Protein AF-A0A938G2B7-F1 (afdb_monomer_lite)

pLDDT: mean 77.48, std 13.56, range [44.44, 96.12]

Structure (mmCIF, N/CA/C/O backbone):
data_AF-A0A938G2B7-F1
#
_entry.id   AF-A0A938G2B7-F1
#
loop_
_atom_site.group_PDB
_atom_site.id
_atom_site.type_symbol
_atom_site.label_atom_id
_atom_site.label_alt_id
_atom_site.label_comp_id
_atom_site.label_asym_id
_atom_site.label_entity_id
_atom_site.label_seq_id
_atom_site.pdbx_PDB_ins_code
_atom_site.Cartn_x
_atom_site.Cartn_y
_atom_site.Cartn_z
_atom_site.occupancy
_atom_site.B_iso_or_equiv
_atom_site.auth_seq_id
_atom_site.auth_comp_id
_atom_site.auth_asym_id
_atom_site.auth_atom_id
_atom_site.pdbx_PDB_model_num
ATOM 1 N N . MET A 1 1 ? -7.622 8.194 -13.496 1.00 64.88 1 MET A N 1
ATOM 2 C CA . MET A 1 1 ? -6.976 7.423 -12.406 1.00 64.88 1 MET A CA 1
ATOM 3 C C . MET A 1 1 ? -6.137 6.255 -12.920 1.00 64.88 1 MET A C 1
ATOM 5 O O . MET A 1 1 ? -4.943 6.243 -12.658 1.00 64.88 1 MET A O 1
ATOM 9 N N . ALA A 1 2 ? -6.697 5.270 -13.640 1.00 73.94 2 ALA A N 1
ATOM 10 C CA . ALA A 1 2 ? -5.911 4.121 -14.125 1.00 73.94 2 ALA A CA 1
ATOM 11 C C . ALA A 1 2 ? -4.771 4.525 -15.089 1.00 73.94 2 ALA A C 1
ATOM 13 O O . ALA A 1 2 ? -3.650 4.037 -14.961 1.00 73.94 2 ALA A O 1
ATOM 14 N N . SER A 1 3 ? -5.035 5.477 -15.990 1.00 84.00 3 SER A N 1
ATOM 15 C CA . SER A 1 3 ? -4.043 6.091 -16.889 1.00 84.00 3 SER A CA 1
ATOM 16 C C . SER A 1 3 ? -2.934 6.848 -16.149 1.00 84.00 3 SER A C 1
ATOM 18 O O . SER A 1 3 ? -1.776 6.821 -16.564 1.00 84.00 3 SER A O 1
ATOM 20 N N . ASP A 1 4 ? -3.273 7.494 -15.033 1.00 85.06 4 ASP A N 1
ATOM 21 C CA . ASP A 1 4 ? -2.338 8.295 -14.237 1.00 85.06 4 ASP A CA 1
ATOM 22 C C . ASP A 1 4 ? -1.399 7.395 -13.434 1.00 85.06 4 ASP A C 1
ATOM 24 O O . ASP A 1 4 ? -0.189 7.606 -13.415 1.00 85.06 4 ASP A O 1
ATOM 28 N N . VAL A 1 5 ? -1.940 6.325 -12.841 1.00 83.00 5 VAL A N 1
ATOM 29 C CA . VAL A 1 5 ? -1.137 5.295 -12.168 1.00 83.00 5 VAL A CA 1
ATOM 30 C C . VAL A 1 5 ? -0.213 4.597 -13.165 1.00 83.00 5 VAL A C 1
ATOM 32 O O . VAL A 1 5 ? 0.956 4.384 -12.854 1.00 83.00 5 VAL A O 1
ATOM 35 N N . ALA A 1 6 ? -0.697 4.279 -14.371 1.00 82.12 6 ALA A N 1
ATOM 36 C CA . ALA A 1 6 ? 0.134 3.696 -15.422 1.00 82.12 6 ALA A CA 1
ATOM 37 C C . ALA A 1 6 ? 1.284 4.634 -15.825 1.00 82.12 6 ALA A C 1
ATOM 39 O O . ALA A 1 6 ? 2.435 4.201 -15.879 1.00 82.12 6 ALA A O 1
ATOM 40 N N . SER A 1 7 ? 0.992 5.924 -16.018 1.00 88.25 7 SER A N 1
ATOM 41 C CA . SER A 1 7 ? 2.009 6.949 -16.284 1.00 88.25 7 SER A CA 1
ATOM 42 C C . SER A 1 7 ? 3.055 7.005 -15.171 1.00 88.25 7 SER A C 1
ATOM 44 O O . SER A 1 7 ? 4.252 7.026 -15.445 1.00 88.25 7 SER A O 1
ATOM 46 N N . GLU A 1 8 ? 2.631 6.933 -13.910 1.00 89.88 8 GLU A N 1
ATOM 47 C CA . GLU A 1 8 ? 3.551 7.031 -12.778 1.00 89.88 8 GLU A CA 1
ATOM 48 C C . GLU A 1 8 ? 4.404 5.764 -12.582 1.00 89.88 8 GLU A C 1
ATOM 50 O O . GLU A 1 8 ? 5.562 5.845 -12.165 1.00 89.88 8 GLU A O 1
ATOM 55 N N . VAL A 1 9 ? 3.890 4.590 -12.972 1.00 87.88 9 VAL A N 1
ATOM 56 C CA . VAL A 1 9 ? 4.688 3.355 -13.080 1.00 87.88 9 VAL A CA 1
ATOM 57 C C . VAL A 1 9 ? 5.755 3.494 -14.170 1.00 87.88 9 VAL A C 1
ATOM 59 O O . VAL A 1 9 ? 6.910 3.136 -13.933 1.00 87.88 9 VAL A O 1
ATOM 62 N N . VAL A 1 10 ? 5.406 4.056 -15.332 1.00 89.00 10 VAL A N 1
ATOM 63 C CA . VAL A 1 10 ? 6.365 4.317 -16.420 1.00 89.00 10 VAL A CA 1
ATOM 64 C C . VAL A 1 10 ? 7.441 5.304 -15.967 1.00 89.00 10 VAL A C 1
ATOM 66 O O . VAL A 1 10 ? 8.626 5.050 -16.163 1.00 89.00 10 VAL A O 1
ATOM 69 N N . VAL A 1 11 ? 7.067 6.384 -15.279 1.00 91.31 11 VAL A N 1
ATOM 70 C CA . VAL A 1 11 ? 8.026 7.345 -14.713 1.00 91.31 11 VAL A CA 1
ATOM 71 C C . VAL A 1 11 ? 8.962 6.668 -13.706 1.00 91.31 11 VAL A C 1
ATOM 73 O O . VAL A 1 11 ? 10.171 6.906 -13.741 1.00 91.31 11 VAL A O 1
ATOM 76 N N . LYS A 1 12 ? 8.446 5.802 -12.820 1.00 88.94 12 LYS A N 1
ATOM 77 C CA . LYS A 1 12 ? 9.278 5.024 -11.882 1.00 88.94 12 LYS A CA 1
ATOM 78 C C . LYS A 1 12 ? 10.261 4.105 -12.614 1.00 88.94 12 LYS A C 1
ATOM 80 O O . LYS A 1 12 ? 11.409 4.016 -12.184 1.00 88.94 12 LYS A O 1
ATOM 85 N N . PHE A 1 13 ? 9.833 3.460 -13.701 1.00 89.56 13 PHE A N 1
ATOM 86 C CA . PHE A 1 13 ? 10.701 2.630 -14.538 1.00 89.56 13 PHE A CA 1
ATOM 87 C C . PHE A 1 13 ? 11.818 3.456 -15.181 1.00 89.56 13 PHE A C 1
ATOM 89 O O . PHE A 1 13 ? 12.993 3.155 -14.995 1.00 89.56 13 PHE A O 1
ATOM 96 N N . LEU A 1 14 ? 11.460 4.543 -15.870 1.00 91.31 14 LEU A N 1
ATOM 97 C CA . LEU A 1 14 ? 12.409 5.381 -16.608 1.00 91.31 14 LEU A CA 1
ATOM 98 C C . LEU A 1 14 ? 13.465 6.029 -15.704 1.00 91.31 14 LEU A C 1
ATOM 100 O O . LEU A 1 14 ? 14.599 6.215 -16.132 1.00 91.31 14 LEU A O 1
ATOM 104 N N . LYS A 1 15 ? 13.129 6.328 -14.444 1.00 91.81 15 LYS A N 1
ATOM 105 C CA . LYS A 1 15 ? 14.080 6.897 -13.477 1.00 91.81 15 LYS A CA 1
ATOM 106 C C . LYS A 1 15 ? 15.240 5.965 -13.119 1.00 91.81 15 LYS A C 1
ATOM 108 O O . LYS A 1 15 ? 16.286 6.472 -12.740 1.00 91.81 15 LYS A O 1
ATOM 113 N N . ASN A 1 16 ? 15.058 4.643 -13.189 1.00 89.31 16 ASN A N 1
ATOM 114 C CA . ASN A 1 16 ? 16.056 3.653 -12.758 1.00 89.31 16 ASN A CA 1
ATOM 115 C C . ASN A 1 16 ? 16.039 2.394 -13.645 1.00 89.31 16 ASN A C 1
ATOM 117 O O . ASN A 1 16 ? 16.106 1.271 -13.137 1.00 89.31 16 ASN A O 1
ATOM 121 N N . ALA A 1 17 ? 15.914 2.568 -14.963 1.00 86.75 17 ALA A N 1
ATOM 122 C CA . ALA A 1 17 ? 15.645 1.469 -15.890 1.00 86.75 17 ALA A CA 1
ATOM 123 C C . ALA A 1 17 ? 16.698 0.351 -15.816 1.00 86.75 17 ALA A C 1
ATOM 125 O O . ALA A 1 17 ? 16.333 -0.816 -15.719 1.00 86.75 17 ALA A O 1
ATOM 126 N N . GLU A 1 18 ? 17.990 0.689 -15.776 1.00 87.31 18 GLU A N 1
ATOM 127 C CA . GLU A 1 18 ? 19.075 -0.303 -15.727 1.00 87.31 18 GLU A CA 1
ATOM 128 C C . GLU A 1 18 ? 18.990 -1.198 -14.482 1.00 87.31 18 GLU A C 1
ATOM 130 O O . GLU A 1 18 ? 18.940 -2.423 -14.590 1.00 87.31 18 GLU A O 1
ATOM 135 N N . ALA A 1 19 ? 18.890 -0.601 -13.291 1.00 88.38 19 ALA A N 1
ATOM 136 C CA . ALA A 1 19 ? 18.796 -1.346 -12.036 1.00 88.38 19 ALA A CA 1
ATOM 137 C C . ALA A 1 19 ? 17.507 -2.183 -11.946 1.00 88.38 19 ALA A C 1
ATOM 139 O O . ALA A 1 19 ? 17.506 -3.283 -11.386 1.00 88.38 19 ALA A O 1
ATOM 140 N N . ILE A 1 20 ? 16.404 -1.672 -12.499 1.00 87.00 20 ILE A N 1
ATOM 141 C CA . ILE A 1 20 ? 15.126 -2.383 -12.535 1.00 87.00 20 ILE A CA 1
ATOM 142 C C . ILE A 1 20 ? 15.202 -3.575 -13.485 1.00 87.00 20 ILE A C 1
ATOM 144 O O . ILE A 1 20 ? 14.782 -4.655 -13.087 1.00 87.00 20 ILE A O 1
ATOM 148 N N . MET A 1 21 ? 15.772 -3.410 -14.679 1.00 88.19 21 MET A N 1
ATOM 149 C CA . MET A 1 21 ? 15.910 -4.481 -15.672 1.00 88.19 21 MET A CA 1
ATOM 150 C C . MET A 1 21 ? 16.845 -5.602 -15.204 1.00 88.19 21 MET A C 1
ATOM 152 O O . MET A 1 21 ? 16.611 -6.763 -15.526 1.00 88.19 21 MET A O 1
ATOM 156 N N . VAL A 1 22 ? 17.857 -5.293 -14.381 1.00 91.19 22 VAL A N 1
ATOM 157 C CA . VAL A 1 22 ? 18.687 -6.317 -13.716 1.00 91.19 22 VAL A CA 1
ATOM 158 C C . VAL A 1 22 ? 17.853 -7.175 -12.759 1.00 91.19 22 VAL A C 1
ATOM 160 O O . VAL A 1 22 ? 18.025 -8.390 -12.699 1.00 91.19 22 VAL A O 1
ATOM 163 N N . LYS A 1 23 ? 16.943 -6.555 -11.999 1.00 87.06 23 LYS A N 1
ATOM 164 C CA . LYS A 1 23 ? 16.097 -7.251 -11.016 1.00 87.06 23 LYS A CA 1
ATOM 165 C C . LYS A 1 23 ? 14.872 -7.923 -11.647 1.00 87.06 23 LYS A C 1
ATOM 167 O O . LYS A 1 23 ? 14.420 -8.958 -11.162 1.00 87.06 23 LYS A O 1
ATOM 172 N N . TYR A 1 24 ? 14.329 -7.322 -12.697 1.00 87.25 24 TYR A N 1
ATOM 173 C CA . TYR A 1 24 ? 13.141 -7.747 -13.425 1.00 87.25 24 TYR A CA 1
ATOM 174 C C . TYR A 1 24 ? 13.432 -7.673 -14.930 1.00 87.25 24 TYR A C 1
ATOM 176 O O . TYR A 1 24 ? 13.143 -6.656 -15.558 1.00 87.25 24 TYR A O 1
ATOM 184 N N . PRO A 1 25 ? 13.986 -8.745 -15.521 1.00 83.25 25 PRO A N 1
ATOM 185 C CA . PRO A 1 25 ? 14.277 -8.782 -16.955 1.00 83.25 25 PRO A CA 1
ATOM 186 C C . PRO A 1 25 ? 13.023 -8.639 -17.829 1.00 83.25 25 PRO A C 1
ATOM 188 O O . PRO A 1 25 ? 13.108 -8.162 -18.957 1.00 83.25 25 PRO A O 1
ATOM 191 N N . ASP A 1 26 ? 11.859 -9.038 -17.299 1.00 85.12 26 ASP A N 1
ATOM 192 C CA . ASP A 1 26 ? 10.553 -8.810 -17.915 1.00 85.12 26 ASP A CA 1
ATOM 193 C C . ASP A 1 26 ? 9.881 -7.547 -17.325 1.00 85.12 26 ASP A C 1
ATOM 195 O O . ASP A 1 26 ? 9.520 -7.531 -16.136 1.00 85.12 26 ASP A O 1
ATOM 199 N N . PRO A 1 27 ? 9.649 -6.494 -18.134 1.00 76.25 27 PRO A N 1
ATOM 200 C CA . PRO A 1 27 ? 8.997 -5.266 -17.682 1.00 76.25 27 PRO A CA 1
ATOM 201 C C . PRO A 1 27 ? 7.536 -5.470 -17.248 1.00 76.25 27 PRO A C 1
ATOM 203 O O . PRO A 1 27 ? 7.028 -4.691 -16.437 1.00 76.25 27 PRO A O 1
ATOM 206 N N . ILE A 1 28 ? 6.851 -6.519 -17.720 1.00 81.75 28 ILE A N 1
ATOM 207 C CA . ILE A 1 28 ? 5.479 -6.842 -17.296 1.00 81.75 28 ILE A CA 1
ATOM 208 C C . ILE A 1 28 ? 5.473 -7.292 -15.831 1.00 81.75 28 ILE A C 1
ATOM 210 O O . ILE A 1 28 ? 4.595 -6.897 -15.056 1.00 81.75 28 ILE A O 1
ATOM 214 N N . VAL A 1 29 ? 6.471 -8.083 -15.427 1.00 82.81 29 VAL A N 1
ATOM 215 C CA . VAL A 1 29 ? 6.638 -8.530 -14.036 1.00 82.81 29 VAL A CA 1
ATOM 216 C C . VAL A 1 29 ? 6.908 -7.336 -13.124 1.00 82.81 29 VAL A C 1
ATOM 218 O O . VAL A 1 29 ? 6.290 -7.225 -12.062 1.00 82.81 29 VAL A O 1
ATOM 221 N N . PHE A 1 30 ? 7.758 -6.401 -13.558 1.00 85.94 30 PHE A N 1
ATOM 222 C CA . PHE A 1 30 ? 7.987 -5.151 -12.831 1.00 85.94 30 PHE A CA 1
ATOM 223 C C . PHE A 1 30 ? 6.698 -4.338 -12.664 1.00 85.94 30 PHE A C 1
ATOM 225 O O . PHE A 1 30 ? 6.372 -3.935 -11.544 1.00 85.94 30 PHE A O 1
ATOM 232 N N . ALA A 1 31 ? 5.955 -4.122 -13.756 1.00 80.25 31 ALA A N 1
ATOM 233 C CA . ALA A 1 31 ? 4.719 -3.351 -13.727 1.00 80.25 31 ALA A CA 1
ATOM 2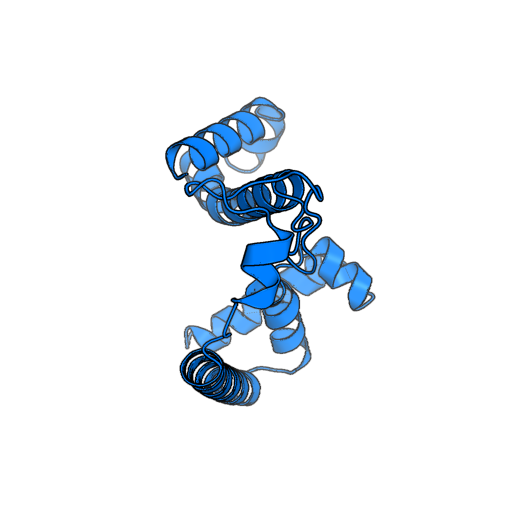34 C C . ALA A 1 31 ? 3.754 -3.929 -12.687 1.00 80.25 31 ALA A C 1
ATOM 236 O O . ALA A 1 31 ? 3.376 -3.219 -11.758 1.00 80.25 31 ALA A O 1
ATOM 237 N N . ARG A 1 32 ? 3.467 -5.236 -12.750 1.00 78.56 32 ARG A N 1
ATOM 238 C CA . ARG A 1 32 ? 2.588 -5.925 -11.789 1.00 78.56 32 ARG A CA 1
ATOM 239 C C . ARG A 1 32 ? 3.047 -5.766 -10.339 1.00 78.56 32 ARG A C 1
ATOM 241 O O . ARG A 1 32 ? 2.220 -5.517 -9.464 1.00 78.56 32 ARG A O 1
ATOM 248 N N . ALA A 1 33 ? 4.350 -5.877 -10.085 1.00 77.88 33 ALA A N 1
ATOM 249 C CA . ALA A 1 33 ? 4.906 -5.763 -8.740 1.00 77.88 33 ALA A CA 1
ATOM 250 C C . ALA A 1 33 ? 4.738 -4.355 -8.136 1.00 77.88 33 ALA A C 1
ATOM 252 O O . ALA A 1 33 ? 4.642 -4.211 -6.917 1.00 77.88 33 ALA A O 1
ATOM 253 N N . VAL A 1 34 ? 4.704 -3.313 -8.973 1.00 83.94 34 VAL A N 1
ATOM 254 C CA . VAL A 1 34 ? 4.762 -1.908 -8.538 1.00 83.94 34 VAL A CA 1
ATOM 255 C C . VAL A 1 34 ? 3.435 -1.163 -8.731 1.00 83.94 34 VAL A C 1
ATOM 257 O O . VAL A 1 34 ? 3.238 -0.107 -8.126 1.00 83.94 34 VAL A O 1
ATOM 260 N N . THR A 1 35 ? 2.483 -1.702 -9.502 1.00 84.44 35 THR A N 1
ATOM 261 C CA . THR A 1 35 ? 1.181 -1.055 -9.744 1.00 84.44 35 THR A CA 1
ATOM 262 C C . THR A 1 35 ? 0.437 -0.760 -8.444 1.00 84.44 35 THR A C 1
ATOM 264 O O . THR A 1 35 ? 0.009 0.375 -8.246 1.00 84.44 35 THR A O 1
ATOM 267 N N . LYS A 1 36 ? 0.315 -1.737 -7.532 1.00 78.50 36 LYS A N 1
ATOM 268 C CA . LYS A 1 36 ? -0.442 -1.560 -6.279 1.00 78.50 36 LYS A CA 1
ATOM 269 C C . LYS A 1 36 ? 0.140 -0.438 -5.419 1.00 78.50 36 LYS A C 1
ATOM 271 O O . LYS A 1 36 ? -0.580 0.467 -5.010 1.00 78.50 36 LYS A O 1
ATOM 276 N N . THR A 1 37 ? 1.447 -0.473 -5.170 1.00 80.50 37 THR A N 1
ATOM 277 C CA . THR A 1 37 ? 2.122 0.545 -4.351 1.00 80.50 37 THR A CA 1
ATOM 278 C C . THR A 1 37 ? 2.063 1.918 -5.013 1.00 80.50 37 THR A C 1
ATOM 280 O O . THR A 1 37 ? 1.813 2.91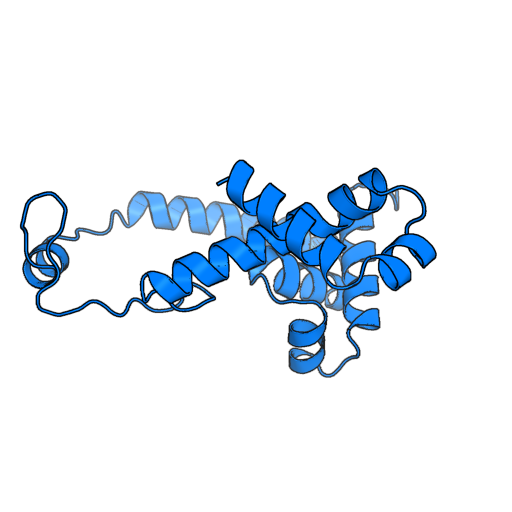2 -4.344 1.00 80.50 37 THR A O 1
ATOM 283 N N . THR A 1 38 ? 2.185 1.983 -6.339 1.00 85.50 38 THR A N 1
ATOM 284 C CA . THR A 1 38 ? 2.082 3.244 -7.087 1.00 85.50 38 THR A CA 1
ATOM 285 C C . THR A 1 38 ? 0.668 3.817 -7.081 1.00 85.50 38 THR A C 1
ATOM 287 O O . THR A 1 38 ? 0.517 5.030 -6.986 1.00 85.50 38 THR A O 1
ATOM 290 N N . ALA A 1 39 ? -0.368 2.976 -7.106 1.00 80.31 39 ALA A N 1
ATOM 291 C CA . ALA A 1 39 ? -1.746 3.428 -6.941 1.00 80.31 39 ALA A CA 1
ATOM 292 C C . ALA A 1 39 ? -1.978 4.052 -5.556 1.00 80.31 39 ALA A C 1
ATOM 294 O O . ALA A 1 39 ? -2.610 5.105 -5.452 1.00 80.31 39 ALA A O 1
ATOM 295 N N . ILE A 1 40 ? -1.426 3.437 -4.504 1.00 81.56 40 ILE A N 1
ATOM 296 C CA . ILE A 1 40 ? -1.478 3.972 -3.138 1.00 81.56 40 ILE A CA 1
ATOM 297 C C . ILE A 1 40 ? -0.739 5.313 -3.075 1.00 81.56 40 ILE A C 1
ATOM 299 O O . ILE A 1 40 ? -1.335 6.305 -2.663 1.00 81.56 40 ILE A O 1
ATOM 303 N N . ASP A 1 41 ? 0.509 5.383 -3.546 1.00 85.12 41 ASP A N 1
ATOM 304 C CA . ASP A 1 41 ? 1.304 6.622 -3.567 1.00 85.12 41 ASP A CA 1
ATOM 305 C C . ASP A 1 41 ? 0.584 7.753 -4.312 1.00 85.12 41 ASP A C 1
ATOM 307 O O . ASP A 1 41 ? 0.526 8.891 -3.840 1.00 85.12 41 ASP A O 1
ATOM 311 N N . TYR A 1 42 ? -0.004 7.438 -5.468 1.00 85.19 42 TYR A N 1
ATOM 312 C CA . TYR A 1 42 ? -0.758 8.394 -6.267 1.00 85.19 42 TYR A CA 1
ATOM 313 C C . TYR A 1 42 ? -1.980 8.922 -5.504 1.00 85.19 42 TYR A C 1
ATOM 315 O O . TYR A 1 42 ? -2.186 10.135 -5.426 1.00 85.19 42 TYR A O 1
ATOM 323 N N . ARG A 1 43 ? -2.746 8.038 -4.851 1.00 82.75 43 ARG A N 1
ATOM 324 C CA . ARG A 1 43 ? -3.875 8.433 -3.996 1.00 82.75 43 ARG A CA 1
ATOM 325 C C . ARG A 1 43 ? -3.423 9.318 -2.831 1.00 82.75 43 ARG A C 1
ATOM 327 O O . ARG A 1 43 ? -4.079 10.318 -2.549 1.00 82.75 43 ARG A O 1
ATOM 334 N N . ARG A 1 44 ? -2.289 9.007 -2.194 1.00 83.25 44 ARG A N 1
ATOM 335 C CA . ARG A 1 44 ? -1.703 9.829 -1.118 1.00 83.25 44 ARG A CA 1
ATOM 336 C C . ARG A 1 44 ? -1.317 11.223 -1.607 1.00 83.25 44 ARG A C 1
ATOM 338 O O . ARG A 1 44 ? -1.572 12.208 -0.918 1.00 83.25 44 ARG A O 1
ATOM 345 N N . LYS A 1 45 ? -0.737 11.317 -2.806 1.00 85.81 45 LYS A N 1
ATOM 346 C CA . LYS A 1 45 ? -0.371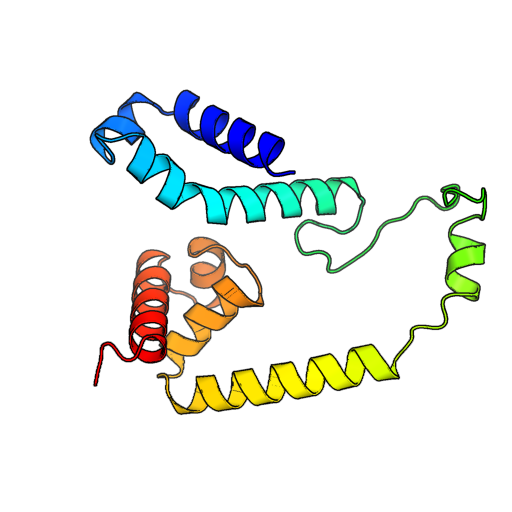 12.589 -3.444 1.00 85.81 45 LYS A CA 1
ATOM 347 C C . LYS A 1 45 ? -1.609 13.441 -3.734 1.00 85.81 45 LYS A C 1
ATOM 349 O O . LYS A 1 45 ? -1.616 14.618 -3.388 1.00 85.81 45 LYS A O 1
ATOM 354 N N . LEU A 1 46 ? -2.670 12.840 -4.278 1.00 84.38 46 LEU A N 1
ATOM 355 C CA . LEU A 1 46 ? -3.949 13.525 -4.497 1.00 84.38 46 LEU A CA 1
ATOM 356 C C . LEU A 1 46 ? -4.605 13.973 -3.185 1.00 84.38 46 LEU A C 1
ATOM 358 O O . LEU A 1 46 ? -5.120 15.083 -3.103 1.00 84.38 46 LEU A O 1
ATOM 362 N N . ALA A 1 47 ? -4.592 13.132 -2.149 1.00 78.94 47 ALA A N 1
ATOM 363 C CA . ALA A 1 47 ? -5.103 13.496 -0.829 1.00 78.94 47 ALA A CA 1
ATOM 364 C C . ALA A 1 47 ? -4.327 14.681 -0.229 1.00 78.94 47 ALA A C 1
ATOM 366 O O . ALA A 1 47 ? -4.926 15.648 0.233 1.00 78.94 47 ALA A O 1
ATOM 367 N N . ALA A 1 48 ? -2.995 14.664 -0.314 1.00 83.88 48 ALA A N 1
ATOM 368 C CA . ALA A 1 48 ? -2.166 15.780 0.129 1.00 83.88 48 ALA A CA 1
ATOM 369 C C . ALA A 1 48 ? -2.470 17.078 -0.643 1.00 83.88 48 ALA A C 1
ATOM 371 O O . ALA A 1 48 ? -2.585 18.130 -0.020 1.00 83.88 48 ALA A O 1
ATOM 372 N N . GLN A 1 49 ? -2.656 17.002 -1.967 1.00 83.62 49 GLN A N 1
ATOM 373 C CA . GLN A 1 49 ? -3.038 18.151 -2.801 1.00 83.62 49 GLN A CA 1
ATOM 374 C C . GLN A 1 49 ? -4.418 18.716 -2.445 1.00 83.62 49 GLN A C 1
ATOM 376 O O . GLN A 1 49 ? -4.600 19.927 -2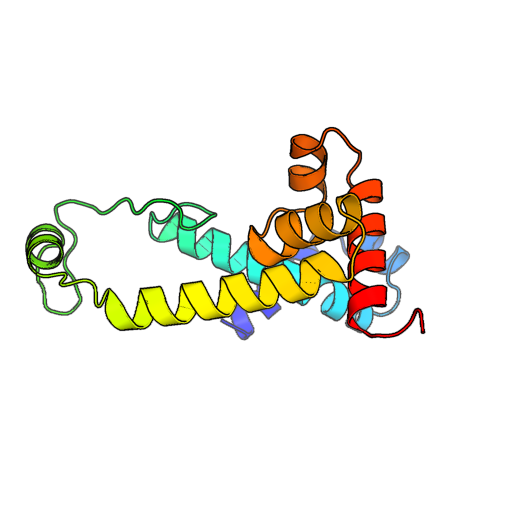.465 1.00 83.62 49 GLN A O 1
ATOM 381 N N . ARG A 1 50 ? -5.368 17.856 -2.061 1.00 77.38 50 ARG A N 1
ATOM 382 C CA . ARG A 1 50 ? -6.711 18.250 -1.596 1.00 77.38 50 ARG A CA 1
ATOM 383 C C . ARG A 1 50 ? -6.742 18.763 -0.150 1.00 77.38 50 ARG A C 1
ATOM 385 O O . ARG A 1 50 ? -7.815 18.984 0.398 1.00 77.38 50 ARG A O 1
ATOM 392 N N . GLY A 1 51 ? -5.584 18.911 0.496 1.00 79.25 51 GLY A N 1
ATOM 393 C CA . GLY A 1 51 ? -5.495 19.327 1.896 1.00 79.25 51 GLY A CA 1
ATOM 394 C C . GLY A 1 51 ? -5.873 18.230 2.895 1.00 79.25 51 GLY A C 1
ATOM 395 O O . GLY A 1 51 ? -5.865 18.479 4.098 1.00 79.25 51 GLY A O 1
ATOM 396 N N . GLU A 1 52 ? -6.141 17.001 2.442 1.00 78.44 52 GLU A N 1
ATOM 397 C CA . GLU A 1 52 ? -6.540 15.879 3.303 1.00 78.44 52 GLU A CA 1
ATOM 398 C C . GLU A 1 52 ? -5.348 15.270 4.090 1.00 78.44 52 GLU A C 1
ATOM 400 O O . GLU A 1 52 ? -5.469 14.410 4.967 1.00 78.44 52 GLU A O 1
ATOM 405 N N . GLY A 1 53 ? -4.130 15.708 3.757 1.00 78.12 53 GLY A N 1
ATOM 406 C CA . GLY A 1 53 ? -2.905 15.036 4.176 1.00 78.12 53 GLY A CA 1
ATOM 407 C C . GLY A 1 53 ? -2.735 13.675 3.488 1.00 78.12 53 GLY A C 1
ATOM 408 O O . GLY A 1 53 ? -3.676 13.075 2.977 1.00 78.12 53 GLY A O 1
ATOM 409 N N . ALA A 1 54 ? -1.507 13.154 3.471 1.00 77.94 54 ALA A N 1
ATOM 410 C CA . ALA A 1 54 ? -1.189 11.936 2.720 1.00 77.94 54 ALA A CA 1
ATOM 411 C C . ALA A 1 54 ? -1.983 10.696 3.176 1.00 77.94 54 ALA A C 1
ATOM 413 O O . ALA A 1 54 ? -2.173 9.776 2.392 1.00 77.94 54 ALA A O 1
ATOM 414 N N . ARG A 1 55 ? -2.450 10.665 4.429 1.00 74.94 55 ARG A N 1
ATOM 415 C CA . ARG A 1 55 ? -3.215 9.549 5.011 1.00 74.94 55 ARG A CA 1
ATOM 416 C C . ARG A 1 55 ? -4.699 9.869 5.223 1.00 74.94 55 ARG A C 1
ATOM 418 O O . ARG A 1 55 ? -5.363 9.133 5.932 1.00 74.94 55 ARG A O 1
ATOM 425 N N . GLN A 1 56 ? -5.198 10.966 4.648 1.00 73.12 56 GLN A N 1
ATOM 426 C CA . GLN A 1 56 ? -6.598 11.405 4.776 1.00 73.12 56 GLN A CA 1
ATOM 427 C C . GLN A 1 56 ? -7.064 11.647 6.229 1.00 73.12 56 GLN A C 1
ATOM 429 O O . GLN A 1 56 ? -8.255 11.645 6.511 1.00 73.12 56 GLN A O 1
ATOM 434 N N . ALA A 1 57 ? -6.130 11.862 7.163 1.00 70.56 57 ALA A N 1
ATOM 435 C CA . ALA A 1 57 ? -6.418 11.996 8.595 1.00 70.56 57 ALA A CA 1
ATOM 436 C C . ALA A 1 57 ? -6.864 13.410 9.014 1.00 70.56 57 ALA A C 1
ATOM 438 O O . ALA A 1 57 ? -7.201 13.644 10.169 1.00 70.56 57 ALA A O 1
ATOM 439 N N . ARG A 1 58 ? -6.803 14.382 8.103 1.00 68.50 58 ARG A N 1
ATOM 440 C CA . ARG A 1 58 ? -7.238 15.767 8.327 1.00 68.50 58 ARG A CA 1
ATOM 441 C C . ARG A 1 58 ? -7.850 16.296 7.042 1.00 68.50 58 ARG A C 1
ATOM 443 O O . ARG A 1 58 ? -7.696 15.657 6.018 1.00 68.50 58 ARG A O 1
ATOM 450 N N . ARG A 1 59 ? -8.489 17.462 7.050 1.00 74.00 59 ARG A N 1
ATOM 451 C CA . ARG A 1 59 ? -8.837 18.182 5.818 1.00 74.00 59 ARG A CA 1
ATOM 452 C C . ARG A 1 59 ? -8.624 19.668 6.054 1.00 74.00 59 ARG A C 1
ATOM 454 O O . ARG A 1 59 ? -9.280 20.259 6.901 1.00 74.00 59 ARG A O 1
ATOM 461 N N . VAL A 1 60 ? -7.654 20.246 5.354 1.00 71.50 60 VAL A N 1
ATOM 462 C CA . VAL A 1 60 ? -7.372 21.682 5.376 1.00 71.50 60 VAL A CA 1
ATOM 463 C C . VAL A 1 60 ? -8.099 22.304 4.202 1.00 71.50 60 VAL A C 1
ATOM 465 O O . VAL A 1 60 ? -7.827 21.973 3.050 1.00 71.50 60 VAL A O 1
ATOM 468 N N . VAL A 1 61 ? -9.037 23.184 4.517 1.00 68.88 61 VAL A N 1
ATOM 469 C CA . VAL A 1 61 ? -9.923 23.824 3.554 1.00 68.88 61 VAL A CA 1
ATOM 470 C C . VAL A 1 61 ? -9.734 25.331 3.689 1.00 68.88 61 VAL A C 1
ATOM 472 O O . VAL A 1 61 ? -9.611 25.838 4.804 1.00 68.88 61 VAL A O 1
ATOM 475 N N . SER A 1 62 ? -9.647 26.047 2.566 1.00 64.56 62 SER A N 1
ATOM 476 C CA . SER A 1 62 ? -9.638 27.512 2.606 1.00 64.56 62 SER A CA 1
ATOM 477 C C . SER A 1 62 ? -11.006 27.995 3.076 1.00 64.56 62 SER A C 1
ATOM 479 O O . SER A 1 62 ? -12.023 27.487 2.601 1.00 64.56 62 SER A O 1
ATOM 481 N N . GLY A 1 63 ? -11.043 28.993 3.960 1.00 58.06 63 GLY A N 1
ATOM 482 C CA . GLY A 1 63 ? -12.303 29.573 4.432 1.00 58.06 63 GLY A CA 1
ATOM 483 C C . GLY A 1 63 ? -13.179 30.150 3.311 1.00 58.06 63 GLY A C 1
ATOM 484 O O . GLY A 1 63 ? -14.388 30.255 3.471 1.00 58.06 63 GLY A O 1
ATOM 485 N N . ASP A 1 64 ? -12.563 30.452 2.168 1.00 61.16 64 ASP A N 1
ATOM 486 C CA . ASP A 1 64 ? -13.203 31.007 0.972 1.00 61.16 64 ASP A CA 1
ATOM 487 C C . ASP A 1 64 ? -13.408 29.959 -0.138 1.00 61.16 64 ASP A C 1
ATOM 489 O O . ASP A 1 64 ? -13.713 30.282 -1.286 1.00 61.16 64 ASP A O 1
ATOM 493 N N . SER A 1 65 ? -13.169 28.679 0.163 1.00 61.78 65 SER A N 1
ATOM 494 C CA . SER A 1 65 ? -13.488 27.614 -0.787 1.00 61.78 65 SER A CA 1
ATOM 495 C C . SER A 1 65 ? -14.993 27.395 -0.828 1.00 61.78 65 SER A C 1
ATOM 497 O O . SER A 1 65 ? -15.668 27.387 0.204 1.00 61.78 65 SER A O 1
ATOM 499 N N . HIS A 1 66 ? -15.494 27.237 -2.041 1.00 61.81 66 HIS A N 1
ATOM 500 C CA . HIS A 1 66 ? -16.891 26.988 -2.312 1.00 61.81 66 HIS A CA 1
ATOM 501 C C . HIS A 1 66 ? -17.015 25.602 -2.945 1.00 61.81 66 HIS A C 1
ATOM 503 O O . HIS A 1 66 ? -16.119 25.189 -3.686 1.00 61.81 66 HIS A O 1
ATOM 509 N N . ASP A 1 67 ? -18.084 24.882 -2.621 1.00 62.75 67 ASP A N 1
ATOM 510 C CA . ASP A 1 67 ? -18.440 23.658 -3.343 1.00 62.75 67 ASP A CA 1
ATOM 511 C C . ASP A 1 67 ? -18.970 23.997 -4.752 1.00 62.75 67 ASP A C 1
ATOM 513 O O . ASP A 1 67 ? -19.160 25.176 -5.070 1.00 62.75 67 ASP A O 1
ATOM 517 N N . ASP A 1 68 ? -19.234 22.992 -5.593 1.00 59.50 68 ASP A N 1
ATOM 518 C CA . ASP A 1 68 ? -19.729 23.191 -6.973 1.00 59.50 68 ASP A CA 1
ATOM 519 C C . ASP A 1 68 ? -21.023 24.041 -7.037 1.00 59.50 68 ASP A C 1
ATOM 521 O O . ASP A 1 68 ? -21.255 24.757 -8.013 1.00 59.50 68 ASP A O 1
ATOM 525 N N . ASP A 1 69 ? -21.806 24.059 -5.952 1.00 60.56 69 ASP A N 1
ATOM 526 C CA . ASP A 1 69 ? -23.020 24.873 -5.780 1.00 60.56 69 ASP A CA 1
ATOM 527 C C . ASP A 1 69 ? -22.760 26.307 -5.262 1.00 60.56 69 ASP A C 1
ATOM 529 O O . ASP A 1 69 ? -23.682 27.010 -4.850 1.00 60.56 69 ASP A O 1
ATOM 533 N N . GLN A 1 70 ? -21.504 26.764 -5.255 1.00 59.09 70 GLN A N 1
ATOM 534 C CA . GLN A 1 70 ? -21.071 28.048 -4.683 1.00 59.09 70 GLN A CA 1
ATOM 535 C C . GLN A 1 70 ? -21.447 28.239 -3.206 1.00 59.09 70 GLN A C 1
ATOM 537 O O . GLN A 1 70 ? -21.642 29.357 -2.726 1.00 59.09 70 GLN A O 1
ATOM 542 N N . VAL A 1 71 ? -21.525 27.145 -2.456 1.00 57.97 71 VAL A N 1
ATOM 543 C CA . VAL A 1 71 ? -21.747 27.180 -1.011 1.00 57.97 71 VAL A CA 1
ATOM 544 C C . VAL A 1 71 ? -20.389 27.215 -0.325 1.00 57.97 71 VAL A C 1
ATOM 546 O O . VAL A 1 71 ? -19.555 26.343 -0.563 1.00 57.97 71 VAL A O 1
ATOM 549 N N . SER A 1 72 ? -20.149 28.233 0.506 1.00 55.75 72 SER A N 1
ATOM 550 C CA . SER A 1 72 ? -18.922 28.323 1.307 1.00 55.75 72 SER A CA 1
ATOM 551 C C . SER A 1 72 ? -18.745 27.056 2.144 1.00 55.75 72 SER A C 1
ATOM 553 O O . SER A 1 72 ? -19.696 26.577 2.763 1.00 55.75 72 SER A O 1
ATOM 555 N N . ALA A 1 73 ? -17.513 26.556 2.236 1.00 57.34 73 ALA A N 1
ATOM 556 C CA . ALA A 1 73 ? -17.165 25.398 3.055 1.00 57.34 73 ALA A CA 1
ATOM 557 C C . ALA A 1 73 ? -17.637 25.515 4.520 1.00 57.34 73 ALA A C 1
ATOM 559 O O . ALA A 1 73 ? -17.908 24.496 5.157 1.00 57.34 73 ALA A O 1
ATOM 560 N N . PHE A 1 74 ? -17.789 26.739 5.046 1.00 54.97 74 PHE A N 1
ATOM 561 C CA . PHE A 1 74 ? -18.387 26.975 6.363 1.00 54.97 74 PHE A CA 1
ATOM 562 C C . PHE A 1 74 ? -19.879 26.612 6.405 1.00 54.97 74 PHE A C 1
ATOM 564 O O . PHE A 1 74 ? -20.302 25.898 7.313 1.00 54.97 74 PHE A O 1
ATOM 571 N N . ALA A 1 75 ? -20.656 27.008 5.397 1.00 58.78 75 ALA A N 1
ATOM 572 C CA . ALA A 1 75 ? -22.082 26.693 5.301 1.00 58.78 75 ALA A CA 1
ATOM 573 C C . ALA A 1 75 ? -22.340 25.199 5.016 1.00 58.78 75 ALA A C 1
ATOM 575 O O . ALA A 1 75 ? -23.330 24.637 5.488 1.00 58.78 75 ALA A O 1
ATOM 576 N N . THR A 1 76 ? -21.429 24.524 4.307 1.00 56.12 76 THR A N 1
ATOM 577 C CA . THR A 1 76 ? -21.477 23.064 4.114 1.00 56.12 76 THR A CA 1
ATOM 578 C C . THR A 1 76 ? -21.172 22.312 5.413 1.00 56.12 76 THR A C 1
ATOM 580 O O . THR A 1 76 ? -21.785 21.284 5.685 1.00 56.12 76 THR A O 1
ATOM 583 N N . SER A 1 77 ? -20.266 22.831 6.253 1.00 56.38 77 SER A N 1
ATOM 584 C CA . SER A 1 77 ? -19.931 22.208 7.543 1.00 56.38 77 SER A CA 1
ATOM 585 C C . SER A 1 77 ? -21.072 22.264 8.567 1.00 56.38 77 SER A C 1
ATOM 587 O O . SER A 1 77 ? -21.229 21.321 9.338 1.00 56.38 77 SER A O 1
ATOM 589 N N . GLU A 1 78 ? -21.906 23.310 8.534 1.00 53.09 78 GLU A N 1
ATOM 590 C CA . GLU A 1 78 ? -23.098 23.426 9.391 1.00 53.09 78 GLU A CA 1
ATOM 591 C C . GLU A 1 78 ? -24.228 22.466 8.985 1.00 53.09 78 GLU A C 1
ATOM 593 O O . GLU A 1 78 ? -25.038 22.089 9.829 1.00 53.09 78 GLU A O 1
ATOM 598 N N . ASN A 1 79 ? -24.267 22.034 7.719 1.00 48.19 79 ASN A N 1
ATOM 599 C CA . ASN A 1 79 ? -25.332 21.187 7.167 1.00 48.19 79 ASN A CA 1
ATOM 600 C C . ASN A 1 79 ? -24.906 19.737 6.891 1.00 48.19 79 ASN A C 1
ATOM 602 O O . ASN A 1 79 ? -25.715 18.941 6.412 1.00 48.19 79 ASN A O 1
ATOM 606 N N . ALA A 1 80 ? -23.659 19.368 7.191 1.00 52.41 80 ALA A N 1
ATOM 607 C CA . ALA A 1 80 ? -23.183 17.996 7.077 1.00 52.41 80 ALA A CA 1
ATOM 608 C C . ALA A 1 80 ? -23.790 17.134 8.196 1.00 52.41 80 ALA A C 1
ATOM 610 O O . ALA A 1 80 ? -23.156 16.848 9.212 1.00 52.41 80 ALA A O 1
ATOM 611 N N . VAL A 1 81 ? -25.036 16.699 8.004 1.00 48.00 81 VAL A N 1
ATOM 612 C CA . VAL A 1 81 ? -25.589 15.562 8.738 1.00 48.00 81 VAL A CA 1
ATOM 613 C C . VAL A 1 81 ? -24.812 14.341 8.262 1.00 48.00 81 VAL A C 1
ATOM 615 O O . VAL A 1 81 ? -25.076 13.792 7.196 1.00 48.00 81 VAL A O 1
ATOM 618 N N . LEU A 1 82 ? -23.783 13.968 9.021 1.00 50.34 82 LEU A N 1
ATOM 619 C CA . LEU A 1 82 ? -23.104 12.692 8.846 1.00 50.34 82 LEU A CA 1
ATOM 620 C C . LEU A 1 82 ? -24.163 11.596 8.986 1.00 50.34 82 LEU A C 1
ATOM 622 O O . LEU A 1 82 ? -24.828 11.507 10.020 1.00 50.34 82 LEU A O 1
ATOM 626 N N . ASP A 1 83 ? -24.339 10.783 7.949 1.00 51.28 83 ASP A N 1
ATOM 627 C CA . ASP A 1 83 ? -25.174 9.591 8.028 1.00 51.28 83 ASP A CA 1
ATOM 628 C C . ASP A 1 83 ? -24.447 8.539 8.877 1.00 51.28 83 ASP A C 1
ATOM 630 O O . ASP A 1 83 ? -23.708 7.681 8.394 1.00 51.28 83 ASP A O 1
ATOM 634 N N . PHE A 1 84 ? -24.572 8.692 10.194 1.00 48.06 84 PHE A N 1
ATOM 635 C CA . PHE A 1 84 ? -23.884 7.857 11.171 1.00 48.06 84 PHE A CA 1
ATOM 636 C C . PHE A 1 84 ? -24.325 6.393 11.099 1.00 48.06 84 PHE A C 1
ATOM 638 O O . PHE A 1 84 ? -23.568 5.527 11.525 1.00 48.06 84 PHE A O 1
ATOM 645 N N . ALA A 1 85 ? -25.529 6.099 10.604 1.00 54.31 85 ALA A N 1
ATOM 646 C CA . ALA A 1 85 ? -26.081 4.750 10.653 1.00 54.31 85 ALA A CA 1
ATOM 647 C C . ALA A 1 85 ? -25.350 3.805 9.688 1.00 54.31 85 ALA A C 1
ATOM 649 O O . ALA A 1 85 ? -24.863 2.753 10.112 1.00 54.31 85 ALA A O 1
ATOM 650 N N . ASP A 1 86 ? -25.193 4.216 8.429 1.00 52.91 86 ASP A N 1
ATOM 651 C CA . ASP A 1 86 ? -24.490 3.424 7.416 1.00 52.91 86 ASP A CA 1
ATOM 652 C C . ASP A 1 86 ? -22.980 3.347 7.696 1.00 52.91 86 ASP A C 1
ATOM 654 O O . ASP A 1 86 ? -22.357 2.299 7.512 1.00 52.91 86 ASP A O 1
ATOM 658 N N . ASP A 1 87 ? -22.370 4.421 8.205 1.00 55.50 87 ASP A N 1
ATOM 659 C CA . ASP A 1 87 ? -20.936 4.437 8.525 1.00 55.50 87 ASP A CA 1
ATOM 660 C C . ASP A 1 87 ? -20.602 3.564 9.755 1.00 55.50 87 ASP A C 1
ATOM 662 O O . ASP A 1 87 ? -19.523 2.977 9.835 1.00 55.50 87 ASP A O 1
ATOM 666 N N . VAL A 1 88 ? -21.531 3.422 10.709 1.00 54.66 88 VAL A N 1
ATOM 667 C CA . VAL A 1 88 ? -21.368 2.542 11.881 1.00 54.66 88 VAL A CA 1
ATOM 668 C C . VAL A 1 88 ? -21.583 1.071 11.522 1.00 54.66 88 VAL A C 1
ATOM 670 O O . VAL A 1 88 ? -20.794 0.234 11.959 1.00 54.66 88 VAL A O 1
ATOM 673 N N . ALA A 1 89 ? -22.590 0.746 10.706 1.00 57.41 89 ALA A N 1
ATOM 674 C CA . ALA A 1 89 ? -22.841 -0.632 10.274 1.00 57.41 89 ALA A CA 1
ATOM 675 C C . ALA A 1 89 ? -21.650 -1.203 9.485 1.00 57.41 89 ALA A C 1
ATOM 677 O O . ALA A 1 89 ? -21.151 -2.282 9.798 1.00 57.41 89 ALA A O 1
ATOM 678 N N . ASN A 1 90 ? -21.108 -0.422 8.545 1.00 60.59 90 ASN A N 1
ATOM 679 C CA . ASN A 1 90 ? -19.930 -0.820 7.774 1.00 60.59 90 ASN A CA 1
ATOM 680 C C . ASN A 1 90 ? -18.669 -0.981 8.644 1.00 60.59 90 ASN A C 1
ATOM 682 O O . ASN A 1 90 ? -17.834 -1.843 8.367 1.00 60.59 90 ASN A O 1
ATOM 686 N N . LYS A 1 91 ? -18.513 -0.171 9.702 1.00 60.84 91 LYS A N 1
ATOM 687 C CA . LYS A 1 91 ? -17.389 -0.297 10.647 1.00 60.84 91 LYS A CA 1
ATOM 688 C C . LYS A 1 91 ? -17.493 -1.549 11.512 1.00 60.84 91 LYS A C 1
ATOM 690 O O . LYS A 1 91 ? -16.480 -2.214 11.692 1.00 60.84 91 LYS A O 1
ATOM 695 N N . LEU A 1 92 ? -18.690 -1.883 11.995 1.00 62.50 92 LEU A N 1
ATOM 696 C CA . LEU A 1 92 ? -18.932 -3.093 12.789 1.00 62.50 92 LEU A CA 1
ATOM 697 C C . LEU A 1 92 ? -18.666 -4.366 11.978 1.00 62.50 92 LEU A C 1
ATOM 699 O O . LEU A 1 92 ? -17.992 -5.271 12.465 1.00 62.50 92 LEU A O 1
ATOM 703 N N . ASP A 1 93 ? -19.122 -4.412 10.725 1.00 68.94 93 ASP A N 1
ATOM 704 C CA . ASP A 1 93 ? -18.854 -5.549 9.837 1.00 68.94 93 ASP A CA 1
ATOM 705 C C . ASP A 1 93 ? -17.356 -5.678 9.517 1.00 68.94 93 ASP A C 1
ATOM 707 O O . ASP A 1 93 ? -16.804 -6.781 9.509 1.00 68.94 93 ASP A O 1
ATOM 711 N N . ALA A 1 94 ? -16.663 -4.554 9.302 1.00 64.56 94 ALA A N 1
ATOM 712 C CA . ALA A 1 94 ? -15.219 -4.549 9.081 1.00 64.56 94 ALA A CA 1
ATOM 713 C C . ALA A 1 94 ? -14.429 -4.988 10.328 1.00 64.56 94 ALA A C 1
ATOM 715 O O . ALA A 1 94 ? -13.471 -5.751 10.194 1.00 64.56 94 ALA A O 1
ATOM 716 N N . GLU A 1 95 ? -14.824 -4.546 11.527 1.00 70.06 95 GLU A N 1
ATOM 717 C CA . GLU A 1 95 ? -14.231 -4.996 12.794 1.00 70.06 95 GLU A CA 1
ATOM 718 C C . GLU A 1 95 ? -14.433 -6.496 13.001 1.00 70.06 95 GLU A C 1
ATOM 720 O O . GLU A 1 95 ? -13.470 -7.202 13.298 1.00 70.06 95 GLU A O 1
ATOM 725 N N . TYR A 1 96 ? -15.643 -7.001 12.760 1.00 69.38 96 TYR A N 1
ATOM 726 C CA . TYR A 1 96 ? -15.952 -8.423 12.887 1.00 69.38 96 TYR A CA 1
ATOM 727 C C . TYR A 1 96 ? -15.118 -9.289 11.931 1.00 69.38 96 TYR A C 1
ATOM 729 O O . TYR A 1 96 ? -14.559 -10.315 12.326 1.00 69.38 96 TYR A O 1
ATOM 737 N N . LEU A 1 97 ? -14.967 -8.861 10.674 1.00 68.50 97 LEU A N 1
ATOM 738 C CA . LEU A 1 97 ? -14.119 -9.552 9.699 1.00 68.50 97 LEU A CA 1
ATOM 739 C C . LEU A 1 97 ? -12.635 -9.512 10.091 1.00 68.50 97 LEU A C 1
ATOM 741 O O . LEU A 1 97 ? -11.928 -10.507 9.926 1.00 68.50 97 LEU A O 1
ATOM 745 N N . LEU A 1 98 ? -12.153 -8.390 10.631 1.00 68.62 98 LEU A N 1
ATOM 746 C CA . LEU A 1 98 ? -10.780 -8.279 11.127 1.00 68.62 98 LEU A CA 1
ATOM 747 C C . LEU A 1 98 ? -10.535 -9.178 12.342 1.00 68.62 98 LEU A C 1
ATOM 749 O O . LEU A 1 98 ? -9.467 -9.781 12.430 1.00 68.62 98 LEU A O 1
ATOM 753 N N . GLU A 1 99 ? -11.511 -9.312 13.239 1.00 72.12 99 GLU A N 1
ATOM 754 C CA . GLU A 1 99 ? -11.433 -10.192 14.406 1.00 72.12 99 GLU A CA 1
ATOM 755 C C . GLU A 1 99 ? -11.375 -11.673 13.995 1.00 72.12 99 GLU A C 1
ATOM 757 O O . GLU A 1 99 ? -10.532 -12.425 14.491 1.00 72.12 99 GLU A O 1
ATOM 762 N N . GLN A 1 100 ? -12.183 -12.083 13.010 1.00 69.31 100 GLN A N 1
ATOM 763 C CA . GLN A 1 100 ? -12.107 -13.433 12.439 1.00 69.31 100 GLN A CA 1
ATOM 764 C C . GLN A 1 100 ? -10.742 -13.724 11.803 1.00 69.31 100 GLN A C 1
ATOM 766 O O . GLN A 1 100 ? -10.199 -14.816 11.972 1.00 69.31 100 GLN A O 1
ATOM 771 N N . ILE A 1 101 ? -10.170 -12.749 11.094 1.00 67.94 101 ILE A N 1
ATOM 772 C CA . ILE A 1 101 ? -8.838 -12.874 10.494 1.00 67.94 101 ILE A CA 1
ATOM 773 C C . ILE A 1 101 ? -7.752 -12.954 11.579 1.00 67.94 101 ILE A C 1
ATOM 775 O O . ILE A 1 101 ? -6.835 -13.769 11.469 1.00 67.94 101 ILE A O 1
ATOM 779 N N . ALA A 1 102 ? -7.856 -12.143 12.635 1.00 68.44 102 ALA A N 1
ATOM 780 C CA . ALA A 1 102 ? -6.891 -12.113 13.732 1.00 68.44 102 ALA A CA 1
ATOM 781 C C . ALA A 1 102 ? -6.805 -13.453 14.482 1.00 68.44 102 ALA A C 1
ATOM 783 O O . ALA A 1 102 ? -5.723 -13.840 14.916 1.00 68.44 102 ALA A O 1
ATOM 784 N N . LEU A 1 103 ? -7.914 -14.191 14.596 1.00 72.50 103 LEU A N 1
ATOM 785 C CA . LEU A 1 103 ? -7.950 -15.504 15.255 1.00 72.50 103 LEU A CA 1
ATOM 786 C C . LEU A 1 103 ? -7.164 -16.595 14.506 1.00 72.50 103 LEU A C 1
ATOM 788 O O . LEU A 1 103 ? -6.747 -17.575 15.123 1.00 72.50 103 LEU A O 1
ATOM 792 N N . GLY A 1 104 ? -6.960 -16.443 13.194 1.00 77.38 104 GLY A N 1
ATOM 793 C CA . GLY A 1 104 ? -6.288 -17.435 12.347 1.00 77.38 104 GLY A CA 1
ATOM 794 C C . GLY A 1 104 ? -4.811 -17.157 12.063 1.00 77.38 104 GLY A C 1
ATOM 795 O O . GLY A 1 104 ? -4.163 -17.971 11.409 1.00 77.38 104 GLY A O 1
ATOM 796 N N . ILE A 1 105 ? -4.274 -16.017 12.511 1.00 85.56 105 ILE A N 1
ATOM 797 C CA . ILE A 1 105 ? -2.942 -15.535 12.122 1.00 85.56 105 ILE A CA 1
ATOM 798 C C . ILE A 1 105 ? -2.128 -15.184 13.377 1.00 85.56 105 ILE A C 1
ATOM 800 O O . ILE A 1 105 ? -2.655 -14.540 14.284 1.00 85.56 105 ILE A O 1
ATOM 804 N N . PRO A 1 106 ? -0.830 -15.541 13.449 1.00 90.06 106 PRO A N 1
ATOM 805 C CA . PRO A 1 106 ? 0.037 -15.095 14.537 1.00 90.06 106 PRO A CA 1
ATOM 806 C C . PRO A 1 106 ? 0.041 -13.567 14.693 1.00 90.06 106 PRO A C 1
ATOM 808 O O . PRO A 1 106 ? 0.058 -12.828 13.708 1.00 90.06 106 PRO A O 1
ATOM 811 N N . ALA A 1 107 ? 0.078 -13.080 15.937 1.00 87.56 107 ALA A N 1
ATOM 812 C CA . ALA A 1 107 ? -0.096 -11.657 16.240 1.00 87.56 107 ALA A CA 1
ATOM 813 C C . ALA A 1 107 ? 0.915 -10.73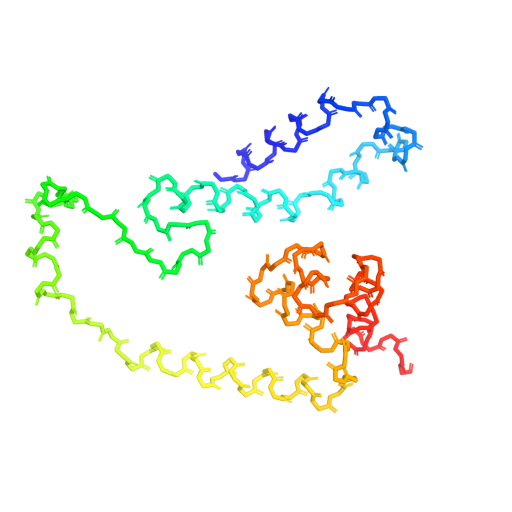8 15.528 1.00 87.56 107 ALA A C 1
ATOM 815 O O . ALA A 1 107 ? 0.543 -9.662 15.069 1.00 87.56 107 ALA A O 1
ATOM 816 N N . ASP A 1 108 ? 2.175 -11.158 15.382 1.00 90.44 108 ASP A N 1
ATOM 817 C CA . ASP A 1 108 ? 3.205 -10.364 14.703 1.00 90.44 108 ASP A CA 1
ATOM 818 C C . ASP A 1 108 ? 3.017 -10.322 13.176 1.00 90.44 108 ASP A C 1
ATOM 820 O O . ASP A 1 108 ? 3.424 -9.368 12.507 1.00 90.44 108 ASP A O 1
ATOM 824 N N . GLU A 1 109 ? 2.380 -11.343 12.610 1.00 91.56 109 GLU A N 1
ATOM 825 C CA . GLU A 1 109 ? 2.028 -11.418 11.195 1.00 91.56 109 GLU A CA 1
ATOM 826 C C . GLU A 1 109 ? 0.768 -10.621 10.881 1.00 91.56 109 GLU A C 1
ATOM 828 O O . GLU A 1 109 ? 0.747 -9.866 9.903 1.00 91.56 109 GLU A O 1
ATOM 833 N N . PHE A 1 110 ? -0.234 -10.711 11.758 1.00 88.31 110 PHE A N 1
ATOM 834 C CA . PHE A 1 110 ? -1.422 -9.871 11.703 1.00 88.31 110 PHE A CA 1
ATOM 835 C C . PHE A 1 110 ? -1.061 -8.391 11.864 1.00 88.31 110 PHE A C 1
ATOM 837 O O . PHE A 1 110 ? -1.519 -7.575 11.071 1.00 88.31 110 PHE A O 1
ATOM 844 N N . GLU A 1 111 ? -0.179 -8.034 12.804 1.00 91.12 111 GL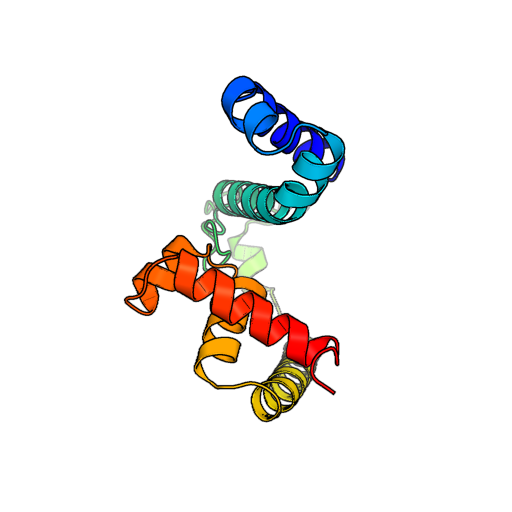U A N 1
ATOM 845 C CA . GLU A 1 111 ? 0.302 -6.658 12.982 1.00 91.12 111 GLU A CA 1
ATOM 846 C C . GLU A 1 111 ? 0.955 -6.127 11.696 1.00 91.12 111 GLU A C 1
ATOM 848 O O . GLU A 1 111 ? 0.606 -5.051 11.211 1.00 91.12 111 GLU A O 1
ATOM 853 N N . ALA A 1 112 ? 1.846 -6.904 11.070 1.00 91.69 112 ALA A N 1
ATOM 854 C CA . ALA A 1 112 ? 2.468 -6.510 9.807 1.00 91.69 112 ALA A CA 1
ATOM 855 C C . ALA A 1 112 ? 1.442 -6.335 8.672 1.00 91.69 112 ALA A C 1
ATOM 857 O O . ALA A 1 112 ? 1.561 -5.409 7.861 1.00 91.69 112 ALA A O 1
ATOM 858 N N . LEU A 1 113 ? 0.432 -7.206 8.603 1.00 89.06 113 LEU A N 1
ATOM 859 C CA . LEU A 1 113 ? -0.647 -7.115 7.623 1.00 89.06 113 LEU A CA 1
ATOM 860 C C . LEU A 1 113 ? -1.520 -5.878 7.874 1.00 89.06 113 LEU A C 1
ATOM 862 O O . LEU A 1 113 ? -1.744 -5.098 6.954 1.00 89.06 113 LEU A O 1
ATOM 866 N N . TYR A 1 114 ? -1.947 -5.653 9.113 1.00 85.62 114 TYR A N 1
ATOM 867 C CA . TYR A 1 114 ? -2.790 -4.532 9.517 1.00 85.62 114 TYR A CA 1
ATOM 868 C C . TYR A 1 114 ? -2.113 -3.187 9.233 1.00 85.62 114 TYR A C 1
ATOM 870 O O . TYR A 1 114 ? -2.675 -2.320 8.563 1.00 85.62 114 TYR A O 1
ATOM 878 N N . LEU A 1 115 ? -0.858 -3.028 9.657 1.00 86.50 115 LEU A N 1
ATOM 879 C CA . LEU A 1 115 ? -0.099 -1.799 9.436 1.00 86.50 115 LEU A CA 1
ATOM 880 C C . LEU A 1 115 ? 0.044 -1.464 7.945 1.00 86.50 115 LEU A C 1
ATOM 882 O O . LEU A 1 115 ? -0.032 -0.296 7.564 1.00 86.50 115 LEU A O 1
ATOM 886 N N . THR A 1 116 ? 0.241 -2.469 7.092 1.00 86.69 116 THR A N 1
ATOM 887 C CA . THR A 1 116 ? 0.544 -2.244 5.671 1.00 86.69 116 THR A CA 1
ATOM 888 C C . THR A 1 116 ? -0.687 -2.212 4.773 1.00 86.69 116 THR A C 1
ATOM 890 O O . THR A 1 116 ? -0.733 -1.417 3.837 1.00 86.69 116 THR A O 1
ATOM 893 N N . GLU A 1 117 ? -1.687 -3.047 5.041 1.00 82.75 117 GLU A N 1
ATOM 894 C CA . GLU A 1 117 ? -2.874 -3.202 4.195 1.00 82.75 117 GLU A CA 1
ATOM 895 C C . GLU A 1 117 ? -4.074 -2.396 4.717 1.00 82.75 117 GLU A C 1
ATOM 897 O O . GLU A 1 117 ? -4.835 -1.878 3.903 1.00 82.75 117 GLU A O 1
ATOM 902 N N . VAL A 1 118 ? -4.214 -2.218 6.040 1.00 80.00 118 VAL A N 1
ATOM 903 C CA . VAL A 1 118 ? -5.312 -1.434 6.645 1.00 80.00 118 VAL A CA 1
ATOM 904 C C . VAL A 1 118 ? -4.890 0.015 6.869 1.00 80.00 118 VAL A C 1
ATOM 906 O O . VAL A 1 118 ? -5.515 0.934 6.346 1.00 80.00 118 VAL A O 1
ATOM 909 N N . LEU A 1 119 ? -3.780 0.246 7.578 1.00 77.12 119 LEU A N 1
ATOM 910 C CA . LEU A 1 119 ? -3.260 1.607 7.798 1.00 77.12 119 LEU A CA 1
ATOM 911 C C . LEU A 1 119 ? -2.468 2.150 6.595 1.00 77.12 119 LEU A C 1
ATOM 913 O O . LEU A 1 119 ? -2.084 3.325 6.557 1.00 77.12 119 LEU A O 1
ATOM 917 N N . GLY A 1 120 ? -2.208 1.297 5.601 1.00 78.50 120 GLY A N 1
ATOM 918 C CA . GLY A 1 120 ? -1.548 1.656 4.351 1.00 78.50 120 GLY A CA 1
ATOM 919 C C . GLY A 1 120 ? -0.059 1.981 4.481 1.00 78.50 120 GLY A C 1
ATOM 920 O O . GLY A 1 120 ? 0.509 2.543 3.545 1.00 78.50 120 GLY A O 1
ATOM 921 N N . LEU A 1 121 ? 0.590 1.730 5.620 1.00 84.19 121 LEU A N 1
ATOM 922 C CA . LEU A 1 121 ? 2.007 2.046 5.824 1.00 84.19 121 LEU A CA 1
ATOM 923 C C . LEU A 1 121 ? 2.893 1.286 4.830 1.00 84.19 121 LEU A C 1
ATOM 925 O O . LEU A 1 121 ? 2.620 0.146 4.456 1.00 84.19 121 LEU A O 1
ATOM 929 N N . THR A 1 122 ? 3.991 1.907 4.408 1.00 88.25 122 THR A N 1
ATOM 930 C CA . THR A 1 122 ? 5.037 1.180 3.682 1.00 88.25 122 THR A CA 1
ATOM 931 C C . THR A 1 122 ? 5.738 0.191 4.617 1.00 88.25 122 THR A C 1
ATOM 933 O O . THR A 1 122 ? 5.779 0.395 5.829 1.00 88.25 122 THR A O 1
ATOM 936 N N . ASP A 1 123 ? 6.361 -0.855 4.063 1.00 89.88 123 ASP A N 1
ATOM 937 C CA . ASP A 1 123 ? 7.106 -1.845 4.864 1.00 89.88 123 ASP A CA 1
ATOM 938 C C . ASP A 1 123 ? 8.224 -1.200 5.710 1.00 89.88 123 ASP A C 1
ATOM 940 O O . ASP A 1 123 ? 8.584 -1.719 6.763 1.00 89.88 123 ASP A O 1
ATOM 944 N N . ALA A 1 124 ? 8.780 -0.073 5.247 1.00 90.75 124 ALA A N 1
ATOM 945 C CA . ALA A 1 124 ? 9.777 0.698 5.984 1.00 90.75 124 ALA A CA 1
ATOM 946 C C . ALA A 1 124 ? 9.151 1.470 7.153 1.00 90.75 124 ALA A C 1
ATOM 948 O O . ALA A 1 124 ? 9.614 1.313 8.276 1.00 90.75 124 ALA A O 1
ATOM 949 N N . GLU A 1 125 ? 8.069 2.217 6.913 1.00 87.06 125 GLU A N 1
ATOM 950 C CA . GLU A 1 125 ? 7.346 2.952 7.965 1.00 87.06 125 GLU A CA 1
ATOM 951 C C . GLU A 1 125 ? 6.787 2.005 9.040 1.00 87.06 125 GLU A C 1
ATOM 953 O O . GLU A 1 125 ? 6.881 2.285 10.231 1.00 87.06 125 GLU A O 1
ATOM 958 N N . ALA A 1 126 ? 6.223 0.865 8.630 1.00 90.75 126 ALA A N 1
ATOM 959 C CA . ALA A 1 126 ? 5.747 -0.160 9.556 1.00 90.75 126 ALA A CA 1
ATOM 960 C C . ALA A 1 126 ? 6.905 -0.773 10.361 1.00 90.75 126 ALA A C 1
ATOM 962 O O . ALA A 1 126 ? 6.760 -1.048 11.549 1.00 90.75 126 ALA A O 1
ATOM 963 N N . GLY A 1 127 ? 8.070 -0.951 9.731 1.00 93.94 127 GLY A N 1
ATOM 964 C CA . GLY A 1 127 ? 9.274 -1.430 10.402 1.00 93.94 127 GLY A CA 1
ATOM 965 C C . GLY A 1 127 ? 9.782 -0.443 11.449 1.00 93.94 127 GLY A C 1
ATOM 966 O O . GLY A 1 127 ? 10.068 -0.845 12.572 1.00 93.94 127 GLY A O 1
ATOM 967 N N . GLU A 1 128 ? 9.830 0.846 11.117 1.00 94.56 128 GLU A N 1
ATOM 968 C CA . GLU A 1 128 ? 10.186 1.914 12.058 1.00 94.56 128 GLU A CA 1
ATOM 969 C C . GLU A 1 128 ? 9.226 1.968 13.250 1.00 94.56 128 GLU A C 1
ATOM 971 O O . GLU A 1 128 ? 9.680 2.094 14.385 1.00 94.56 128 GLU A O 1
ATOM 976 N N . LEU A 1 129 ? 7.921 1.803 13.009 1.00 92.62 129 LEU A N 1
ATOM 977 C CA . LEU A 1 129 ? 6.902 1.820 14.059 1.00 92.62 129 LEU A CA 1
ATOM 978 C C . LEU A 1 129 ? 7.056 0.656 15.054 1.00 92.62 129 LEU A C 1
ATOM 980 O O . LEU A 1 129 ? 6.923 0.858 16.257 1.00 92.62 129 LEU A O 1
ATOM 984 N N . VAL A 1 130 ? 7.347 -0.549 14.555 1.00 92.19 130 VAL A N 1
ATOM 985 C CA . VAL A 1 130 ? 7.460 -1.783 15.361 1.00 92.19 130 VAL A CA 1
ATOM 986 C C . VAL A 1 130 ? 8.903 -2.031 15.847 1.00 92.19 130 VAL A C 1
ATOM 988 O O . VAL A 1 130 ? 9.162 -2.928 16.646 1.00 92.19 130 VAL A O 1
ATOM 991 N N . GLY A 1 131 ? 9.878 -1.245 15.381 1.00 93.94 131 GLY A N 1
ATOM 992 C CA . GLY A 1 131 ? 11.291 -1.391 15.743 1.00 93.94 131 GLY A CA 1
ATOM 993 C C . GLY A 1 131 ? 12.012 -2.546 15.034 1.00 93.94 131 GLY A C 1
ATOM 994 O O . GLY A 1 131 ? 12.963 -3.115 15.571 1.00 93.94 131 GLY A O 1
ATOM 995 N N . VAL A 1 132 ? 11.585 -2.914 13.823 1.00 94.94 132 VAL A N 1
ATOM 996 C CA . VAL A 1 132 ? 12.181 -3.996 13.018 1.00 94.94 132 VAL A CA 1
ATOM 997 C C . VAL A 1 132 ? 12.567 -3.523 11.615 1.00 94.94 132 VAL A C 1
ATOM 999 O O . VAL A 1 132 ? 12.074 -2.526 11.099 1.00 94.94 132 VAL A O 1
ATOM 1002 N N . ARG A 1 133 ? 13.453 -4.261 10.935 1.00 95.31 133 ARG A N 1
ATOM 1003 C CA . ARG A 1 133 ? 13.800 -3.954 9.535 1.00 95.31 133 ARG A CA 1
ATOM 1004 C C . ARG A 1 133 ? 12.613 -4.198 8.599 1.00 95.31 133 ARG A C 1
ATOM 1006 O O . ARG A 1 133 ? 11.854 -5.148 8.801 1.00 95.31 133 ARG A O 1
ATOM 1013 N N . ARG A 1 134 ? 12.533 -3.430 7.505 1.00 94.19 134 ARG A N 1
ATOM 1014 C CA . ARG A 1 134 ? 11.492 -3.571 6.466 1.00 94.19 134 ARG A CA 1
ATOM 1015 C C . ARG A 1 134 ? 11.368 -4.998 5.915 1.00 94.19 134 ARG A C 1
ATOM 1017 O O . ARG A 1 134 ? 10.271 -5.454 5.613 1.00 94.19 134 ARG A O 1
ATOM 1024 N N . GLU A 1 135 ? 12.474 -5.741 5.809 1.00 96.12 135 GLU A N 1
ATOM 1025 C CA . GLU A 1 135 ? 12.477 -7.127 5.325 1.00 96.12 135 GLU A CA 1
ATOM 1026 C C . GLU A 1 135 ? 11.765 -8.080 6.299 1.00 96.12 135 GLU A C 1
ATOM 1028 O O . GLU A 1 135 ? 11.229 -9.107 5.883 1.00 96.12 135 GLU A O 1
ATOM 1033 N N . CYS A 1 136 ? 11.747 -7.756 7.596 1.00 95.69 136 CYS A N 1
ATOM 1034 C CA . CYS A 1 136 ? 10.995 -8.505 8.600 1.00 95.69 136 CYS A CA 1
ATOM 1035 C C . CYS A 1 136 ? 9.488 -8.307 8.409 1.00 95.69 136 CYS A C 1
ATOM 1037 O O . CYS A 1 136 ? 8.762 -9.293 8.293 1.00 95.69 136 CYS A O 1
ATOM 1039 N N . ILE A 1 137 ? 9.046 -7.051 8.269 1.00 96.00 137 ILE A N 1
ATOM 1040 C CA . ILE A 1 137 ? 7.646 -6.712 7.969 1.00 96.00 137 ILE A CA 1
ATOM 1041 C C . ILE A 1 137 ? 7.187 -7.399 6.687 1.00 96.00 137 ILE A C 1
ATOM 1043 O O . ILE A 1 137 ? 6.141 -8.039 6.673 1.00 96.00 137 ILE A O 1
ATOM 1047 N N . ASN A 1 138 ? 7.992 -7.331 5.624 1.00 93.44 138 ASN A N 1
ATOM 1048 C CA . ASN A 1 138 ? 7.644 -7.952 4.352 1.00 93.44 138 ASN A CA 1
ATOM 1049 C C . ASN A 1 138 ? 7.446 -9.475 4.488 1.00 93.44 138 ASN A C 1
ATOM 1051 O O . ASN A 1 138 ? 6.456 -10.006 3.990 1.00 93.44 138 ASN A O 1
ATOM 1055 N N . ARG A 1 139 ? 8.333 -10.169 5.219 1.00 94.62 139 ARG A N 1
ATOM 1056 C CA . ARG A 1 139 ? 8.194 -11.612 5.489 1.00 94.62 139 ARG A CA 1
ATOM 1057 C C . ARG A 1 139 ? 6.943 -11.938 6.301 1.00 94.62 139 ARG A C 1
ATOM 1059 O O . ARG A 1 139 ? 6.181 -12.799 5.878 1.00 94.62 139 ARG A O 1
ATOM 1066 N N . ARG A 1 140 ? 6.720 -11.238 7.416 1.00 94.75 140 ARG A N 1
ATOM 1067 C CA . ARG A 1 140 ? 5.539 -11.408 8.280 1.00 94.75 140 ARG A CA 1
ATOM 1068 C C . ARG A 1 140 ? 4.237 -11.198 7.508 1.00 94.75 140 ARG A C 1
ATOM 1070 O O . ARG A 1 140 ? 3.368 -12.056 7.527 1.00 94.75 140 ARG A O 1
ATOM 1077 N N . LYS A 1 141 ? 4.164 -10.119 6.726 1.00 91.44 141 LYS A N 1
ATOM 1078 C CA . LYS A 1 141 ? 3.035 -9.817 5.837 1.00 91.44 141 LYS A CA 1
ATOM 1079 C C . LYS A 1 141 ? 2.776 -10.925 4.813 1.00 91.44 141 LYS A C 1
ATOM 1081 O O . LYS A 1 141 ? 1.625 -11.248 4.546 1.00 91.44 141 LYS A O 1
ATOM 1086 N N . ASN A 1 142 ? 3.819 -11.487 4.199 1.00 90.94 142 ASN A N 1
ATOM 1087 C CA . ASN A 1 142 ? 3.636 -12.545 3.202 1.00 90.94 142 ASN A CA 1
ATOM 1088 C C . ASN A 1 142 ? 3.182 -13.868 3.836 1.00 90.94 142 ASN A C 1
ATOM 1090 O O . ASN A 1 142 ? 2.394 -14.570 3.213 1.00 90.94 142 ASN A O 1
ATOM 1094 N N . ARG A 1 143 ? 3.628 -14.189 5.058 1.00 91.19 143 ARG A N 1
ATOM 1095 C CA . ARG A 1 143 ? 3.134 -15.358 5.806 1.00 91.19 143 ARG A CA 1
ATOM 1096 C C . ARG A 1 143 ? 1.678 -15.182 6.242 1.00 91.19 143 ARG A C 1
ATOM 1098 O O . ARG A 1 143 ? 0.865 -16.044 5.935 1.00 91.19 143 ARG A O 1
ATOM 1105 N N . ALA A 1 144 ? 1.302 -13.998 6.736 1.00 88.56 144 ALA A N 1
ATOM 1106 C CA . ALA A 1 144 ? -0.101 -13.658 6.996 1.00 88.56 144 ALA A CA 1
ATOM 1107 C C . ALA A 1 144 ? -0.999 -13.881 5.764 1.00 88.56 144 ALA A C 1
ATOM 1109 O O . ALA A 1 144 ? -2.104 -14.406 5.869 1.00 88.56 144 ALA A O 1
ATOM 1110 N N . LYS A 1 145 ? -0.520 -13.508 4.569 1.00 86.50 145 LYS A N 1
ATOM 1111 C CA . LYS A 1 145 ? -1.249 -13.746 3.313 1.00 86.50 145 LYS A CA 1
ATOM 1112 C C . LYS A 1 145 ? -1.342 -15.226 2.949 1.00 86.50 145 LYS A C 1
ATOM 1114 O O . LYS A 1 145 ? -2.379 -15.637 2.444 1.00 86.50 145 LYS A O 1
ATOM 1119 N N . ALA A 1 146 ? -0.303 -16.017 3.209 1.00 86.62 146 ALA A N 1
ATOM 1120 C CA . ALA A 1 146 ? -0.336 -17.460 2.977 1.00 86.62 146 ALA A CA 1
ATOM 1121 C C . ALA A 1 146 ? -1.391 -18.153 3.857 1.00 86.62 146 ALA A C 1
ATOM 1123 O O . ALA A 1 146 ? -2.167 -18.963 3.342 1.00 86.62 146 ALA A O 1
ATOM 1124 N N . HIS A 1 147 ? -1.498 -17.744 5.127 1.00 81.75 147 HIS A N 1
ATOM 1125 C CA . HIS A 1 147 ? -2.550 -18.193 6.039 1.00 81.75 147 HIS A CA 1
ATOM 1126 C C . HIS A 1 147 ? -3.953 -17.857 5.512 1.00 81.75 147 HIS A C 1
ATOM 1128 O O . HIS A 1 147 ? -4.823 -18.725 5.472 1.00 81.75 147 HIS A O 1
ATOM 1134 N N . LEU A 1 148 ? -4.161 -16.628 5.027 1.00 78.44 148 LEU A N 1
ATOM 1135 C CA . LEU A 1 148 ? -5.442 -16.190 4.454 1.00 78.44 148 LEU A CA 1
ATOM 1136 C C . LEU A 1 148 ? -5.824 -16.913 3.157 1.00 78.44 148 LEU A C 1
ATOM 1138 O O . LEU A 1 148 ? -7.002 -17.138 2.897 1.00 78.44 148 LEU A O 1
ATOM 1142 N N . GLU A 1 149 ? -4.840 -17.264 2.331 1.00 80.25 149 GLU A N 1
ATOM 1143 C CA . GLU A 1 149 ? -5.049 -17.990 1.074 1.00 80.25 149 GLU A CA 1
ATOM 1144 C C . GLU A 1 149 ? -5.242 -19.504 1.283 1.00 80.25 149 GLU A C 1
ATOM 1146 O O . GLU A 1 149 ? -5.435 -20.229 0.307 1.00 80.25 149 GLU A O 1
ATOM 1151 N N . GLY A 1 150 ? -5.179 -19.994 2.528 1.00 68.69 150 GLY A N 1
ATOM 1152 C CA . GLY A 1 150 ? -5.296 -21.419 2.848 1.00 68.69 150 GLY A CA 1
ATOM 1153 C C . GLY A 1 150 ? -4.130 -22.259 2.319 1.00 68.69 150 GLY A C 1
ATOM 1154 O O . GLY A 1 150 ? -4.286 -23.455 2.102 1.00 68.69 150 GLY A O 1
ATOM 1155 N N . ARG A 1 151 ? -2.964 -21.644 2.072 1.00 57.47 151 ARG A N 1
ATOM 1156 C CA . ARG A 1 151 ? -1.770 -22.325 1.533 1.00 57.47 151 ARG A CA 1
ATOM 1157 C C . ARG A 1 151 ? -0.955 -23.079 2.585 1.00 57.47 151 ARG A C 1
ATOM 1159 O O . ARG A 1 151 ? -0.026 -23.789 2.215 1.00 57.47 151 ARG A O 1
ATOM 1166 N N . ASP A 1 152 ? -1.328 -22.934 3.853 1.00 52.50 152 ASP A N 1
ATOM 1167 C CA . ASP A 1 152 ? -0.720 -23.617 4.999 1.00 52.50 152 ASP A CA 1
ATOM 1168 C C . ASP A 1 152 ? -1.624 -24.728 5.584 1.00 52.50 152 ASP A C 1
ATOM 1170 O O . ASP A 1 152 ? -1.415 -25.143 6.725 1.00 52.50 152 ASP A O 1
ATOM 1174 N N . ALA A 1 153 ? -2.624 -25.198 4.820 1.00 44.44 153 ALA A N 1
ATOM 1175 C CA . ALA A 1 153 ? -3.482 -26.344 5.154 1.00 44.44 153 ALA A CA 1
ATOM 1176 C C . ALA A 1 153 ? -3.071 -27.618 4.398 1.00 44.44 153 ALA A C 1
ATOM 1178 O O . ALA A 1 153 ? -2.796 -27.525 3.178 1.00 44.44 153 ALA A O 1
#

Sequence (153 aa):
MASDVASEVVVKFLKNAEAIMVKYPDPIVFARAVTKTTAIDYRRKLAAQRGEGARQARRVVSGDSHDDDQVSAFATSENAVLDFADDVANKLDAEYLLEQIALGIPADEFEALYLTEVLGLTDAEAGELVGVRRECINRRKNRAKAHLEGRDA

Radius of gyration: 19.89 Å; chains: 1; bounding box: 45×57×34 Å

Foldseek 3Di:
DLVVLVVVLVVVCVVPVVVLCVVPVPVVVSCVVCSVVSVLQVCLVVCVVQQCHSQNVRGDDDQCDADPVRHGPVNVVVVPPPPVPVVVVVVVVVVVVLVVLCVQAPPLLSQLQCVCVVSVDQLCRSCVVVVHHSVSSVVSPVVSVCSVVVVVD

Secondary structure (DSSP, 8-state):
-HHHHHHHHHHHHHHTHHHHHHH-SSHHHHHHHHHHHHHHHHHHHHHHHTTS-TTSS-----TT-B-TT--BHHHHHHH----HHHHHHHHHHHHHHHHHHHHTS-HHHHHHHIIIIIS---HHHHHHHHTS-HHHHHHHHHHHHHHHTTTT-